Protein AF-A0A059LHS2-F1 (afdb_monomer)

Mean predicted aligned error: 5.47 Å

Sequence (158 aa):
MGVQELRQLTPSDVEARKLSPSDAEALINNLREALSSQDGVCDSVAWRTVSKHVLHPDMPFEVHELLYATCYSGWDAAARGPPPMWVPEPTGMKSTNAARFMENWEGPETWQRLRSGDASKDYALLQRLSATFPESFWPAVFARLRVRFEQAPSAVLT

Foldseek 3Di:
DQQAALLPDDLVNQVVLVDDSVLSVVLNVQLCVLCVVPPPHALQVSLQSCVPRRDDPPRRVVNVVSNNCNSCSVPDCVVPNDRDNHDDDQVVLCPDPQNVLLVPQPAPPVSVVPDPSRSVVCVVVVVVSCVVCVVRNVVSVCVSVVPDDPDDDPGRPD

Solvent-accessible surface area (backbone atoms only — not comparable to full-atom values): 9681 Å² total; per-residue (Å²): 130,86,68,58,52,56,89,72,65,50,40,68,69,42,30,78,38,78,40,53,69,70,56,16,45,52,49,48,51,48,44,50,60,72,47,69,86,48,81,93,58,56,51,66,58,54,44,36,48,42,65,70,74,56,58,56,91,90,54,53,66,62,43,57,52,48,54,51,50,18,44,45,57,84,60,58,44,87,85,68,41,76,84,75,92,74,58,80,53,73,70,59,54,58,69,33,71,65,28,54,45,61,77,71,53,68,65,56,73,69,48,65,74,66,54,77,86,44,55,88,67,31,46,65,54,49,57,53,44,41,72,76,36,42,78,57,39,49,59,52,50,35,60,74,71,64,66,78,65,97,68,76,73,95,61,84,76,133

Structure (mmCIF, N/CA/C/O backbone):
data_AF-A0A059LHS2-F1
#
_entry.id   AF-A0A059LHS2-F1
#
loop_
_atom_site.group_PDB
_atom_site.id
_atom_site.type_symbol
_atom_site.label_atom_id
_atom_site.label_alt_id
_atom_site.label_comp_id
_atom_site.label_asym_id
_atom_site.label_entity_id
_atom_site.label_seq_id
_atom_site.pdbx_PDB_ins_code
_atom_site.Cartn_x
_atom_site.Cartn_y
_atom_site.Cartn_z
_atom_site.occupancy
_atom_site.B_iso_or_equiv
_atom_site.auth_seq_id
_atom_site.auth_comp_id
_atom_site.auth_asym_id
_atom_site.auth_atom_id
_atom_site.pdbx_PDB_model_num
ATOM 1 N N . MET A 1 1 ? -17.167 17.725 14.610 1.00 38.16 1 MET A N 1
ATOM 2 C CA . MET A 1 1 ? -16.957 16.891 15.811 1.00 38.16 1 MET A CA 1
ATOM 3 C C . MET A 1 1 ? -15.510 16.436 15.735 1.00 38.16 1 MET A C 1
ATOM 5 O O . MET A 1 1 ? -15.154 15.879 14.705 1.00 38.16 1 MET A O 1
ATOM 9 N N . GLY A 1 2 ? -14.653 16.827 16.683 1.00 50.16 2 GLY A N 1
ATOM 10 C CA . GLY A 1 2 ? -13.231 16.470 16.628 1.00 50.16 2 GLY A CA 1
ATOM 11 C C . GLY A 1 2 ? -13.089 14.954 16.696 1.00 50.16 2 GLY A C 1
ATOM 12 O O . GLY A 1 2 ? -13.684 14.336 17.574 1.00 50.16 2 GLY A O 1
ATOM 13 N N . VAL A 1 3 ? -12.391 14.353 15.736 1.00 59.56 3 VAL A N 1
ATOM 14 C CA . VAL A 1 3 ? -12.133 12.913 15.761 1.00 59.56 3 VAL A CA 1
ATOM 15 C C . VAL A 1 3 ? -11.053 12.670 16.809 1.00 59.56 3 VAL A C 1
ATOM 17 O O . VAL A 1 3 ? -9.952 13.203 16.696 1.00 59.56 3 VAL A O 1
ATOM 20 N N . GLN A 1 4 ? -11.399 11.926 17.855 1.00 71.75 4 GLN A N 1
ATOM 21 C CA . GLN A 1 4 ? -10.481 11.541 18.923 1.00 71.75 4 GLN A CA 1
ATOM 22 C C . GLN A 1 4 ? -9.364 10.653 18.360 1.00 71.75 4 GLN A C 1
ATOM 24 O O . GLN A 1 4 ? -9.578 9.905 17.406 1.00 71.75 4 GLN A O 1
ATOM 29 N N . GLU A 1 5 ? -8.159 10.744 18.917 1.00 83.25 5 GLU A N 1
ATOM 30 C CA . GLU A 1 5 ? -7.061 9.886 18.471 1.00 83.25 5 GLU A CA 1
ATOM 31 C C . GLU A 1 5 ? -7.327 8.427 18.851 1.00 83.25 5 GLU A C 1
ATOM 33 O O . GLU A 1 5 ? -7.803 8.139 19.949 1.00 83.25 5 GLU A O 1
ATOM 38 N N . LEU A 1 6 ? -6.947 7.498 17.971 1.00 88.25 6 LEU A N 1
ATOM 39 C CA . LEU A 1 6 ? -7.136 6.052 18.148 1.00 88.25 6 LEU A CA 1
ATOM 40 C C . LEU A 1 6 ? -6.705 5.538 19.534 1.00 88.25 6 LEU A C 1
ATOM 42 O O . LEU A 1 6 ? -7.384 4.719 20.146 1.00 88.25 6 LEU A O 1
ATOM 46 N N . ARG A 1 7 ? -5.576 6.036 20.047 1.00 86.31 7 ARG A N 1
ATOM 47 C CA . ARG A 1 7 ? -4.997 5.622 21.339 1.00 86.31 7 ARG A CA 1
ATOM 48 C C . ARG A 1 7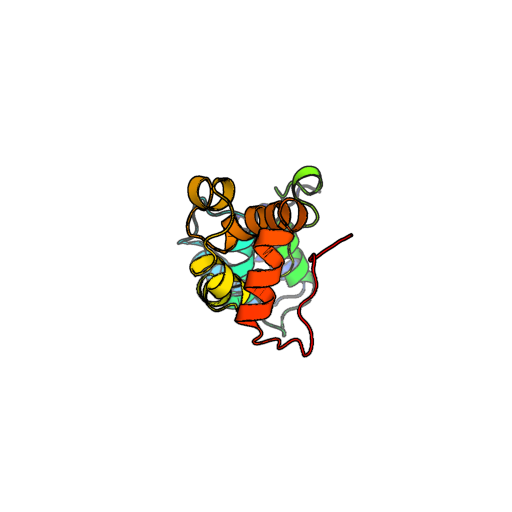 ? -5.747 6.166 22.553 1.00 86.31 7 ARG A C 1
ATOM 50 O O . ARG A 1 7 ? -5.546 5.677 23.661 1.00 86.31 7 ARG A O 1
ATOM 57 N N . GLN A 1 8 ? -6.579 7.180 22.349 1.00 89.75 8 GLN A N 1
ATOM 58 C CA . GLN A 1 8 ? -7.358 7.830 23.395 1.00 89.75 8 GLN A CA 1
ATOM 59 C C . GLN A 1 8 ? -8.769 7.243 23.508 1.00 89.75 8 GLN A C 1
ATOM 61 O O . GLN A 1 8 ? -9.514 7.676 24.381 1.00 89.75 8 GLN A O 1
ATOM 66 N N . LEU A 1 9 ? -9.143 6.286 22.650 1.00 92.56 9 LEU A N 1
ATOM 67 C CA . LEU A 1 9 ? -10.447 5.633 22.709 1.00 92.56 9 LEU A CA 1
ATOM 68 C C . LEU A 1 9 ? -10.670 4.920 24.049 1.00 92.56 9 LEU A C 1
ATOM 70 O O . LEU A 1 9 ? -9.780 4.272 24.617 1.00 92.56 9 LEU A O 1
ATOM 74 N N . THR A 1 10 ? -11.898 5.034 24.538 1.00 93.94 10 THR A N 1
ATOM 75 C CA . THR A 1 10 ? -12.390 4.413 25.767 1.00 93.94 10 THR A CA 1
ATOM 76 C C . THR A 1 10 ? -13.414 3.319 25.448 1.00 93.94 10 THR A C 1
ATOM 78 O O . THR A 1 10 ? -13.972 3.309 24.349 1.00 93.94 10 THR A O 1
ATOM 81 N N . PRO A 1 11 ? -13.705 2.395 26.387 1.00 94.31 11 PRO A N 1
ATOM 82 C CA . PRO A 1 11 ? -14.758 1.397 26.182 1.00 94.31 11 PRO A CA 1
ATOM 83 C C . PRO A 1 11 ? -16.111 2.030 25.829 1.00 94.31 11 PRO A C 1
ATOM 85 O O . PRO A 1 11 ? -16.757 1.591 24.882 1.00 94.31 11 PRO A O 1
ATOM 88 N N . SER A 1 12 ? -16.479 3.141 26.477 1.00 92.56 12 SER A N 1
ATOM 89 C CA . SER A 1 12 ? -17.736 3.853 26.210 1.00 92.56 12 SER A CA 1
ATOM 90 C C . SER A 1 12 ? -17.863 4.370 24.771 1.00 92.56 12 SER A C 1
ATOM 92 O O . SER A 1 12 ? -18.964 4.372 24.219 1.00 92.56 12 SER A O 1
ATOM 94 N N . ASP A 1 13 ? -16.754 4.755 24.130 1.00 91.56 13 ASP A N 1
ATOM 95 C CA . ASP A 1 13 ? -16.760 5.203 22.728 1.00 91.56 13 ASP A CA 1
ATOM 96 C C . ASP A 1 13 ? -17.158 4.072 21.766 1.00 91.56 13 ASP A C 1
ATOM 98 O O . ASP A 1 13 ? -17.794 4.309 20.735 1.00 91.56 13 ASP A O 1
ATOM 102 N N . VAL A 1 14 ? -16.793 2.835 22.115 1.00 91.44 14 VAL A N 1
ATOM 103 C CA . VAL A 1 14 ? -17.041 1.627 21.318 1.00 91.44 14 VAL A CA 1
ATOM 104 C C . VAL A 1 14 ? -18.391 0.995 21.668 1.00 91.44 14 VAL A C 1
ATOM 106 O O . VAL A 1 14 ? -19.099 0.539 20.773 1.00 91.44 14 VAL A O 1
ATOM 109 N N . GLU A 1 15 ? -18.809 1.032 22.935 1.00 91.94 15 GLU A N 1
ATOM 110 C CA . GLU A 1 15 ? -20.155 0.622 23.374 1.00 91.94 15 GLU A CA 1
ATOM 111 C C . GLU A 1 15 ? -21.250 1.403 22.643 1.00 91.94 15 GLU A C 1
ATOM 113 O O . GLU A 1 15 ? -22.235 0.829 22.171 1.00 91.94 15 GLU A O 1
ATOM 118 N N . ALA A 1 16 ? -21.034 2.708 22.437 1.00 90.31 16 ALA A N 1
ATOM 119 C CA . ALA A 1 16 ? -21.921 3.558 21.643 1.00 90.31 16 ALA A CA 1
ATOM 120 C C . ALA A 1 16 ? -22.108 3.063 20.190 1.00 90.31 16 ALA A C 1
ATOM 122 O O . ALA A 1 16 ? -23.008 3.528 19.488 1.00 90.31 16 ALA A O 1
ATOM 123 N N . ARG A 1 17 ? -21.283 2.111 19.729 1.00 91.62 17 ARG A N 1
ATOM 124 C CA . ARG A 1 17 ? -21.337 1.456 18.412 1.00 91.62 17 ARG A CA 1
ATOM 125 C C . ARG A 1 17 ? -21.896 0.035 18.466 1.00 91.62 17 ARG A C 1
ATOM 127 O O . ARG A 1 17 ? -21.585 -0.776 17.599 1.00 91.62 17 ARG A O 1
ATOM 134 N N . LYS A 1 18 ? -22.781 -0.239 19.431 1.00 91.50 18 LYS A N 1
ATOM 135 C CA . LYS A 1 18 ? -23.538 -1.498 19.559 1.00 91.50 18 LYS A CA 1
ATOM 136 C C . LYS A 1 18 ? -22.682 -2.707 19.962 1.00 91.50 18 LYS A C 1
ATOM 138 O O . LYS A 1 18 ? -23.103 -3.838 19.729 1.00 91.50 18 LYS A O 1
ATOM 143 N N . LEU A 1 19 ? -21.513 -2.494 20.572 1.00 91.25 19 LEU A N 1
ATOM 144 C CA . LEU A 1 19 ? -20.820 -3.570 21.288 1.00 91.25 19 LEU A CA 1
ATOM 145 C C . LEU A 1 19 ? -21.422 -3.769 22.676 1.00 91.25 19 LEU A C 1
ATOM 147 O O . LEU A 1 19 ? -21.891 -2.819 23.304 1.00 91.25 19 LEU A O 1
ATOM 151 N N . SER A 1 20 ? -21.362 -5.006 23.170 1.00 93.50 20 SER A N 1
ATOM 152 C CA . SER A 1 20 ? -21.602 -5.265 24.586 1.00 93.50 20 SER A CA 1
ATOM 153 C C . SER A 1 20 ? -20.479 -4.637 25.432 1.00 93.50 20 SER A C 1
ATOM 155 O O . SER A 1 20 ? -19.351 -4.526 24.942 1.00 93.50 20 SER A O 1
ATOM 157 N N . PRO A 1 21 ? -20.734 -4.260 26.698 1.00 93.62 21 PRO A N 1
ATOM 158 C CA . PRO A 1 21 ? -19.693 -3.704 27.566 1.00 93.62 21 PRO A CA 1
ATOM 159 C C . PRO A 1 21 ? -18.463 -4.614 27.700 1.00 93.62 21 PRO A C 1
ATOM 161 O O . PRO A 1 21 ? -17.330 -4.149 27.600 1.00 93.62 21 PRO A O 1
ATOM 164 N N . SER A 1 22 ? -18.665 -5.932 27.829 1.00 93.31 22 SER A N 1
ATOM 165 C CA . SER A 1 22 ? -17.556 -6.891 27.919 1.00 93.31 22 SER A CA 1
ATOM 166 C C . SER A 1 22 ? -1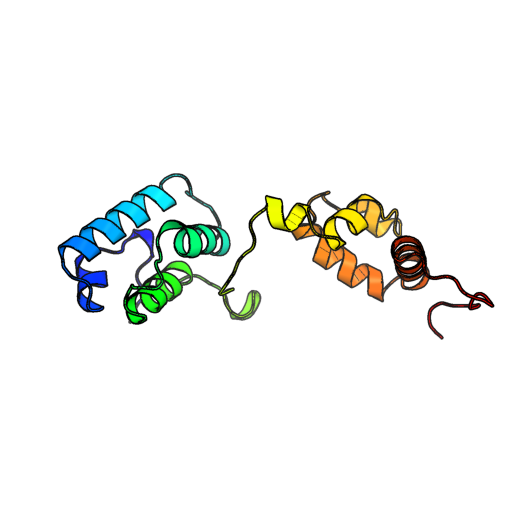6.724 -6.950 26.639 1.00 93.31 22 SER A C 1
ATOM 168 O O . SER A 1 22 ? -15.496 -7.002 26.706 1.00 93.31 22 SER A O 1
ATOM 170 N N . ASP A 1 23 ? -17.372 -6.913 25.471 1.00 94.12 23 ASP A N 1
ATOM 171 C CA . ASP A 1 23 ? -16.656 -6.930 24.193 1.00 94.12 23 ASP A CA 1
ATOM 172 C C . ASP A 1 23 ? -15.925 -5.605 23.957 1.00 94.12 23 ASP A C 1
ATOM 174 O O . ASP A 1 23 ? -14.832 -5.597 23.395 1.00 94.12 23 ASP A O 1
ATOM 178 N N . ALA A 1 24 ? -16.501 -4.480 24.393 1.00 95.00 24 ALA A N 1
ATOM 179 C CA . ALA A 1 24 ? -15.881 -3.166 24.277 1.00 95.00 24 ALA A CA 1
ATOM 180 C C . ALA A 1 24 ? -14.621 -3.055 25.148 1.00 95.00 24 ALA A C 1
ATOM 182 O O . ALA A 1 24 ? -13.583 -2.588 24.673 1.00 95.00 24 ALA A O 1
ATOM 183 N N . GLU A 1 25 ? -14.675 -3.536 26.394 1.00 95.19 25 GLU A N 1
ATOM 184 C CA . GLU A 1 25 ? -13.500 -3.633 27.266 1.00 95.19 25 GLU A CA 1
ATOM 185 C C . GLU A 1 25 ? -12.413 -4.523 26.651 1.00 95.19 25 GLU A C 1
ATOM 187 O O . GLU A 1 25 ? -11.248 -4.119 26.577 1.00 95.19 25 GLU A O 1
ATOM 192 N N . ALA A 1 26 ? -12.789 -5.709 26.159 1.00 95.38 26 ALA A N 1
ATOM 193 C CA . ALA A 1 26 ? -11.862 -6.630 25.509 1.00 95.38 26 ALA A CA 1
ATOM 194 C C . ALA A 1 26 ? -11.216 -6.005 24.262 1.00 95.38 26 ALA A C 1
ATOM 196 O O . ALA A 1 26 ? -9.997 -6.064 24.101 1.00 95.38 26 ALA A O 1
ATOM 197 N N . LEU A 1 27 ? -12.007 -5.344 23.411 1.00 95.62 27 LEU A N 1
ATOM 198 C CA . LEU A 1 27 ? -11.522 -4.672 22.206 1.00 95.62 27 LEU A CA 1
ATOM 199 C C . LEU A 1 27 ? -10.522 -3.568 22.541 1.00 95.62 27 LEU A C 1
ATOM 201 O O . LEU A 1 27 ? -9.465 -3.498 21.917 1.00 95.62 27 LEU A O 1
ATOM 205 N N . ILE A 1 28 ? -10.821 -2.719 23.524 1.00 95.69 28 ILE A N 1
ATOM 206 C CA . ILE A 1 28 ? -9.926 -1.627 23.918 1.00 95.69 28 ILE A CA 1
ATOM 207 C C . ILE A 1 28 ? -8.626 -2.158 24.531 1.00 95.69 28 ILE A C 1
ATOM 209 O O . ILE A 1 28 ? -7.556 -1.608 24.259 1.00 95.69 28 ILE A O 1
ATOM 213 N N . ASN A 1 29 ? -8.681 -3.236 25.316 1.00 94.94 29 ASN A N 1
ATOM 214 C CA . ASN A 1 29 ? -7.476 -3.878 25.844 1.00 94.94 29 ASN A CA 1
ATOM 215 C C . ASN A 1 29 ? -6.616 -4.465 24.717 1.00 94.94 29 ASN A C 1
ATOM 217 O O . ASN A 1 29 ? -5.428 -4.151 24.646 1.00 94.94 29 ASN A O 1
ATOM 221 N N . ASN A 1 30 ? -7.226 -5.202 23.784 1.00 95.12 30 ASN A N 1
ATOM 222 C CA . ASN A 1 30 ? -6.540 -5.744 22.609 1.00 95.12 30 ASN A CA 1
ATOM 223 C C . ASN A 1 30 ? -5.944 -4.630 21.733 1.00 95.12 30 ASN A C 1
ATOM 225 O O . ASN A 1 30 ? -4.823 -4.752 21.246 1.00 95.12 30 ASN A O 1
ATOM 229 N N . LEU A 1 31 ? -6.666 -3.518 21.555 1.00 95.25 31 LEU A N 1
ATOM 230 C CA . LEU A 1 31 ? -6.190 -2.351 20.813 1.00 95.25 31 LEU A CA 1
ATOM 231 C C . LEU A 1 31 ? -4.940 -1.746 21.465 1.00 95.25 31 LEU A C 1
ATOM 233 O O . LEU A 1 31 ? -3.955 -1.477 20.778 1.00 95.25 31 LEU A O 1
ATOM 237 N N . ARG A 1 32 ? -4.961 -1.546 22.787 1.00 93.25 32 ARG A N 1
ATOM 238 C CA . ARG A 1 32 ? -3.810 -1.019 23.536 1.00 93.25 32 ARG A CA 1
ATOM 239 C C . ARG A 1 32 ? -2.619 -1.962 23.473 1.00 93.25 32 ARG A C 1
ATOM 241 O O . ARG A 1 32 ? -1.506 -1.499 23.246 1.00 93.25 32 ARG A O 1
ATOM 248 N N . GLU A 1 33 ? -2.846 -3.262 23.636 1.00 93.38 33 GLU A N 1
ATOM 249 C CA . GLU A 1 33 ? -1.796 -4.274 23.533 1.00 93.38 33 GLU A CA 1
ATOM 250 C C . GLU A 1 33 ? -1.159 -4.261 22.140 1.00 93.38 33 GLU A C 1
ATOM 252 O O . GLU A 1 33 ? 0.057 -4.107 22.018 1.00 93.38 33 GLU A O 1
ATOM 257 N N . ALA A 1 34 ? -1.975 -4.307 21.086 1.00 92.31 34 ALA A N 1
ATOM 258 C CA . ALA A 1 34 ? -1.506 -4.316 19.705 1.00 92.31 34 ALA A CA 1
ATOM 259 C C . ALA A 1 34 ? -0.714 -3.047 19.331 1.00 92.31 34 ALA A C 1
ATOM 261 O O . ALA A 1 34 ? 0.216 -3.103 18.522 1.00 92.31 34 ALA A O 1
ATOM 262 N N . LEU A 1 35 ? -1.056 -1.898 19.923 1.00 90.19 35 LEU A N 1
ATOM 263 C CA . LEU A 1 35 ? -0.385 -0.619 19.673 1.00 90.19 35 LEU A CA 1
ATOM 264 C C . LEU A 1 35 ? 0.773 -0.317 20.635 1.00 90.19 35 LEU A C 1
ATOM 266 O O . LEU A 1 35 ? 1.538 0.611 20.366 1.00 90.19 35 LEU A O 1
ATOM 270 N N . SER A 1 36 ? 0.937 -1.086 21.715 1.00 87.38 36 SER A N 1
ATOM 271 C CA . SER A 1 36 ? 1.928 -0.832 22.774 1.00 87.38 36 SER A CA 1
ATOM 272 C C . SER A 1 36 ? 3.376 -0.792 22.273 1.00 87.38 36 SER A C 1
ATOM 274 O O . SER A 1 36 ? 4.205 -0.080 22.831 1.00 87.38 36 SER A O 1
ATOM 276 N N . SER A 1 37 ? 3.682 -1.506 21.187 1.00 78.06 37 SER A N 1
ATOM 277 C CA . SER A 1 37 ? 5.013 -1.543 20.572 1.00 78.06 37 SER A CA 1
ATOM 278 C C . SER A 1 37 ? 5.154 -0.629 19.344 1.00 78.06 37 SER A C 1
ATOM 280 O O . SER A 1 37 ? 6.101 -0.793 18.576 1.00 78.06 37 SER A O 1
ATOM 282 N N . GLN A 1 38 ? 4.188 0.260 19.084 1.00 74.31 38 GLN A N 1
ATOM 283 C CA . GLN A 1 38 ? 4.064 1.015 17.826 1.00 74.31 38 GLN A CA 1
ATOM 284 C C . GLN A 1 38 ? 4.178 2.536 18.031 1.00 74.31 38 GLN A C 1
ATOM 286 O O . GLN A 1 38 ? 3.546 3.317 17.317 1.00 74.31 38 GLN A O 1
ATOM 291 N N . ASP A 1 39 ? 4.951 2.982 19.022 1.00 67.62 39 ASP A N 1
ATOM 292 C CA . ASP A 1 39 ? 5.175 4.410 19.278 1.00 67.62 39 ASP A CA 1
ATOM 293 C C . ASP A 1 39 ? 5.938 5.085 18.132 1.00 67.62 39 ASP A C 1
ATOM 295 O O . ASP A 1 39 ? 6.984 4.613 17.689 1.00 67.62 39 ASP A O 1
ATOM 299 N N . GLY A 1 40 ? 5.395 6.203 17.636 1.00 66.88 40 GLY A N 1
ATOM 300 C CA . GLY A 1 40 ? 6.000 6.996 16.559 1.00 66.88 40 GLY A CA 1
ATOM 301 C C . GLY A 1 40 ? 5.925 6.367 15.163 1.00 66.88 40 GLY A C 1
ATOM 302 O O . GLY A 1 40 ? 6.564 6.864 14.236 1.00 66.88 40 GLY A O 1
ATOM 303 N N . VAL A 1 41 ? 5.164 5.283 14.988 1.00 76.56 41 VAL A N 1
ATOM 304 C CA . VAL A 1 41 ? 4.970 4.652 13.678 1.00 76.56 41 VAL A CA 1
ATOM 305 C C . VAL A 1 41 ? 3.856 5.370 12.907 1.00 76.56 41 VAL A C 1
ATOM 307 O O . VAL A 1 41 ? 2.909 5.879 13.498 1.00 76.56 41 VAL A O 1
ATOM 310 N N . CYS A 1 42 ? 3.967 5.435 11.578 1.00 82.75 42 CYS A N 1
ATOM 311 C CA . CYS A 1 42 ? 2.981 6.118 10.743 1.00 82.75 42 CYS A CA 1
ATOM 312 C C . CYS A 1 42 ? 1.603 5.428 10.741 1.00 82.75 42 CYS A C 1
ATOM 314 O O . CYS A 1 42 ? 1.497 4.206 10.878 1.00 82.75 42 CYS A O 1
ATOM 316 N N . ASP A 1 43 ? 0.556 6.220 10.485 1.00 88.19 43 ASP A N 1
ATOM 317 C CA . ASP A 1 43 ? -0.859 5.817 10.554 1.00 88.19 43 ASP A CA 1
ATOM 318 C C . ASP A 1 43 ? -1.177 4.540 9.765 1.00 88.19 43 ASP A C 1
ATOM 320 O O . ASP A 1 43 ? -1.962 3.705 10.200 1.00 88.19 43 ASP A O 1
ATOM 324 N N . SER A 1 44 ? -0.537 4.338 8.608 1.00 88.50 44 SER A N 1
ATOM 325 C CA . SER A 1 44 ? -0.771 3.156 7.772 1.00 88.50 44 SER A CA 1
ATOM 326 C C . SER A 1 44 ? -0.262 1.857 8.393 1.00 88.50 44 SER A C 1
ATOM 328 O O . SER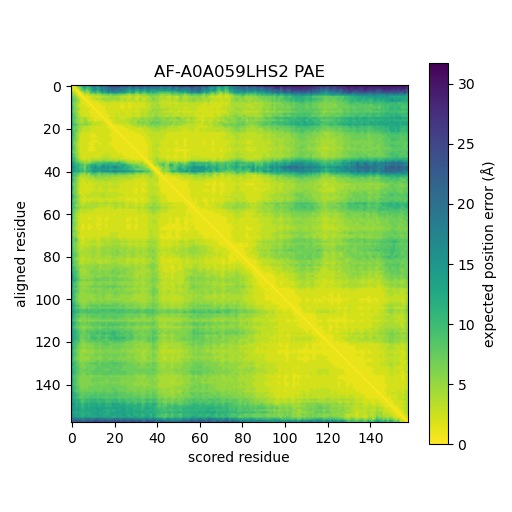 A 1 44 ? -0.832 0.795 8.143 1.00 88.50 44 SER A O 1
ATOM 330 N N . VAL A 1 45 ? 0.783 1.912 9.218 1.00 89.69 45 VAL A N 1
ATOM 331 C CA . VAL A 1 45 ? 1.252 0.737 9.959 1.00 89.69 45 VAL A CA 1
ATOM 332 C C . VAL A 1 45 ? 0.359 0.479 11.165 1.00 89.69 45 VAL A C 1
ATOM 334 O O . VAL A 1 45 ? 0.006 -0.674 11.398 1.00 89.69 45 VAL A O 1
ATOM 337 N N . ALA A 1 46 ? -0.065 1.530 11.874 1.00 91.88 46 ALA A N 1
ATOM 338 C CA . ALA A 1 46 ? -1.040 1.398 12.954 1.00 91.88 46 ALA A CA 1
ATOM 339 C C . ALA A 1 46 ? -2.340 0.755 12.441 1.00 91.88 46 ALA A C 1
ATOM 341 O O . ALA A 1 46 ? -2.793 -0.246 12.996 1.00 91.88 46 ALA A O 1
ATOM 342 N N . TRP A 1 47 ? -2.874 1.238 11.314 1.00 94.69 47 TRP A N 1
ATOM 343 C CA . TRP A 1 47 ? -4.064 0.663 10.689 1.00 94.69 47 TRP A CA 1
ATOM 344 C C . TRP A 1 47 ? -3.867 -0.790 10.252 1.00 94.69 47 TRP A C 1
ATOM 346 O O . TRP A 1 47 ? -4.757 -1.620 10.439 1.00 94.69 47 TRP A O 1
ATOM 356 N N . ARG A 1 48 ? -2.697 -1.145 9.701 1.00 93.19 48 ARG A N 1
ATOM 357 C CA . ARG A 1 48 ? -2.393 -2.544 9.358 1.00 93.19 48 ARG A CA 1
ATOM 358 C C . ARG A 1 48 ? -2.506 -3.452 10.578 1.00 93.19 48 ARG A C 1
ATOM 360 O O . ARG A 1 48 ? -3.099 -4.521 10.483 1.00 93.19 48 ARG A O 1
ATOM 367 N N . THR A 1 49 ? -1.956 -3.022 11.709 1.00 93.12 49 THR A N 1
ATOM 368 C CA . THR A 1 49 ? -2.025 -3.774 12.963 1.00 93.12 49 THR A CA 1
ATOM 369 C C . THR A 1 49 ? -3.469 -3.909 13.441 1.00 93.12 49 THR A C 1
ATOM 371 O O . THR A 1 49 ? -3.920 -5.020 13.710 1.00 93.12 49 THR A O 1
ATOM 374 N N . VAL A 1 50 ? -4.223 -2.807 13.472 1.00 94.19 50 VAL A N 1
ATOM 375 C CA . VAL A 1 50 ? -5.635 -2.803 13.892 1.00 94.19 50 VAL A CA 1
ATOM 376 C C . VAL A 1 50 ? -6.487 -3.714 13.008 1.00 94.19 50 VAL A C 1
ATOM 378 O O . VAL A 1 50 ? -7.184 -4.593 13.510 1.00 94.19 50 VAL A O 1
ATOM 381 N N . SER A 1 51 ? -6.390 -3.557 11.688 1.00 94.31 51 SER A N 1
ATOM 382 C CA . SER A 1 51 ? -7.190 -4.321 10.723 1.00 94.31 51 SER A CA 1
ATOM 383 C C . SER A 1 51 ? -6.911 -5.822 10.723 1.00 94.31 51 SER A C 1
ATOM 385 O O . SER A 1 51 ? -7.783 -6.589 10.326 1.00 94.31 51 SER A O 1
ATOM 387 N N . LYS A 1 52 ? -5.727 -6.258 11.168 1.00 91.56 52 LYS A N 1
ATOM 388 C CA . LYS A 1 52 ? -5.345 -7.678 11.181 1.00 91.56 52 LYS A CA 1
ATOM 389 C C . LYS A 1 52 ? -5.451 -8.361 12.533 1.00 91.56 52 LYS A C 1
ATOM 391 O O . LYS A 1 52 ? -5.625 -9.575 12.566 1.00 91.56 52 LYS A O 1
ATOM 396 N N . HIS A 1 53 ? -5.266 -7.614 13.616 1.00 92.19 53 HIS A N 1
ATOM 397 C CA . HIS A 1 53 ? -5.104 -8.191 14.952 1.00 92.19 53 HIS A CA 1
ATOM 398 C C . HIS A 1 53 ? -6.164 -7.728 15.950 1.00 92.19 53 HIS A C 1
ATOM 400 O O . HIS A 1 53 ? -6.304 -8.356 16.994 1.00 92.19 53 HIS A O 1
ATOM 406 N N . VAL A 1 54 ? -6.904 -6.658 15.647 1.00 94.94 54 VAL A N 1
ATOM 407 C CA . VAL A 1 54 ? -7.934 -6.112 16.545 1.00 94.94 54 VAL A CA 1
ATOM 408 C C . VAL A 1 54 ? -9.330 -6.3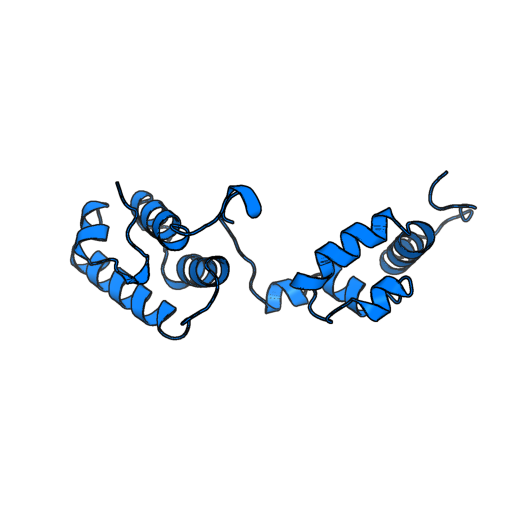30 15.970 1.00 94.94 54 VAL A C 1
ATOM 410 O O . VAL A 1 54 ? -10.220 -6.779 16.684 1.00 94.94 54 VAL A O 1
ATOM 413 N N . LEU A 1 55 ? -9.532 -6.028 14.685 1.00 94.44 55 LEU A N 1
ATOM 414 C CA . LEU A 1 55 ? -10.837 -6.161 14.040 1.00 94.44 55 LEU A CA 1
ATOM 415 C C . LEU A 1 55 ? -11.199 -7.626 13.751 1.00 94.44 55 LEU A C 1
ATOM 417 O O . LEU A 1 55 ? -10.363 -8.411 13.305 1.00 94.44 55 LEU A O 1
ATOM 421 N N . HIS A 1 56 ? -12.477 -7.964 13.943 1.00 92.88 56 HIS A N 1
ATOM 422 C CA . HIS A 1 56 ? -13.070 -9.249 13.566 1.00 92.88 56 HIS A CA 1
ATOM 423 C C . HIS A 1 56 ? -14.293 -9.028 12.657 1.00 92.88 56 HIS A C 1
ATOM 425 O O . HIS A 1 56 ? -15.022 -8.054 12.867 1.00 92.88 56 HIS A O 1
ATOM 431 N N . PRO A 1 57 ? -14.565 -9.908 11.671 1.00 93.44 57 PRO A N 1
ATOM 432 C CA . PRO A 1 57 ? -15.731 -9.785 10.790 1.00 93.44 57 PRO A CA 1
ATOM 433 C C . PRO A 1 57 ? -17.084 -9.698 11.510 1.00 93.44 57 PRO A C 1
ATOM 435 O O . PRO A 1 57 ? -17.989 -9.042 11.008 1.00 93.44 57 PRO A O 1
ATOM 438 N N . ASP A 1 58 ? -17.207 -10.314 12.687 1.00 93.25 58 ASP A N 1
ATOM 439 C CA . ASP A 1 58 ? -18.457 -10.332 13.466 1.00 93.25 58 ASP A CA 1
ATOM 440 C C . ASP A 1 58 ? -18.724 -9.029 14.244 1.00 93.25 58 ASP A C 1
ATOM 442 O O . ASP A 1 58 ? -19.786 -8.868 14.844 1.00 93.25 58 ASP A O 1
ATOM 446 N N . MET A 1 59 ? -17.772 -8.090 14.263 1.00 94.50 59 MET A N 1
ATOM 447 C CA . MET A 1 59 ? -17.968 -6.798 14.923 1.00 94.50 59 MET A CA 1
ATOM 448 C C . MET A 1 59 ? -18.910 -5.898 14.106 1.00 94.50 59 MET A C 1
ATOM 450 O O . MET A 1 59 ? -18.797 -5.872 12.875 1.00 94.50 59 MET A O 1
ATOM 454 N N . PRO A 1 60 ? -19.774 -5.093 14.758 1.00 95.81 60 PRO A N 1
ATOM 455 C CA . PRO A 1 60 ? -20.596 -4.092 14.083 1.00 95.81 60 PRO A CA 1
ATOM 456 C C . PRO A 1 60 ? -19.765 -3.176 13.183 1.00 95.81 60 PRO A C 1
ATOM 458 O O . PRO A 1 60 ? -18.712 -2.684 13.592 1.00 95.81 60 PRO A O 1
ATOM 461 N N . PHE A 1 61 ? -20.246 -2.915 11.966 1.00 94.75 61 PHE A N 1
ATOM 462 C CA . PHE A 1 61 ? -19.522 -2.120 10.969 1.00 94.75 61 PHE A CA 1
ATOM 463 C C . PHE A 1 61 ? -19.132 -0.726 11.488 1.00 94.75 61 PHE A C 1
ATOM 465 O O . PHE A 1 61 ? -18.031 -0.248 11.225 1.00 94.75 61 PHE A O 1
ATOM 472 N N . GLU A 1 62 ? -19.979 -0.119 12.319 1.00 95.69 62 GLU A N 1
ATOM 473 C CA . GLU A 1 62 ? -19.765 1.206 12.905 1.00 95.69 62 GLU A CA 1
ATOM 474 C C . GLU A 1 62 ? -18.519 1.288 13.811 1.00 95.69 62 GLU A C 1
ATOM 476 O O . GLU A 1 62 ? -18.041 2.384 14.124 1.00 95.69 62 GLU A O 1
ATOM 481 N N . VAL A 1 63 ? -17.991 0.140 14.238 1.00 95.38 63 VAL A N 1
ATOM 482 C CA . VAL A 1 63 ? -16.746 -0.001 15.007 1.00 95.38 63 VAL A CA 1
ATOM 483 C C . VAL A 1 63 ? -15.548 0.012 14.074 1.00 95.38 63 VAL A C 1
ATOM 485 O O . VAL A 1 63 ? -14.568 0.700 14.351 1.00 95.38 63 VAL A O 1
ATOM 488 N N . HIS A 1 64 ? -15.643 -0.688 12.938 1.00 95.25 64 HIS A N 1
ATOM 489 C CA . HIS A 1 64 ? -14.626 -0.638 11.885 1.00 95.25 64 HIS A CA 1
ATOM 490 C C . HIS A 1 64 ? -14.451 0.803 11.400 1.00 95.25 64 HIS A C 1
ATOM 492 O O . HIS A 1 64 ? -13.324 1.286 11.313 1.00 95.25 64 HIS A O 1
ATOM 498 N N . GLU A 1 65 ? -15.560 1.516 11.174 1.00 95.19 65 GLU A N 1
ATOM 499 C CA . GLU A 1 65 ? -15.542 2.933 10.795 1.00 95.19 65 GLU A CA 1
ATOM 500 C C . GLU A 1 65 ? -14.930 3.825 11.877 1.00 95.19 65 GLU A C 1
ATOM 502 O O . GLU A 1 65 ? -14.137 4.712 11.558 1.00 95.19 65 GLU A O 1
ATOM 507 N N . LEU A 1 66 ? -15.263 3.593 13.155 1.00 95.31 66 LEU A N 1
ATOM 508 C CA . LEU A 1 66 ? -14.682 4.343 14.271 1.00 95.31 66 LEU A CA 1
ATOM 509 C C . LEU A 1 66 ? -13.162 4.176 14.308 1.00 95.31 66 LEU A C 1
ATOM 511 O O . LEU A 1 66 ? -12.436 5.171 14.306 1.00 95.31 66 LEU A O 1
ATOM 515 N N . LEU A 1 67 ? -12.671 2.935 14.324 1.00 95.12 67 LEU A N 1
ATOM 516 C CA . LEU A 1 67 ? -11.236 2.666 14.400 1.00 95.12 67 LEU A CA 1
ATOM 517 C C . LEU A 1 67 ? -10.500 3.190 13.164 1.00 95.12 67 LEU A C 1
ATOM 519 O O . LEU A 1 67 ? -9.425 3.764 13.298 1.00 95.12 67 LEU A O 1
ATOM 523 N N . TYR A 1 68 ? -11.086 3.065 11.973 1.00 95.31 68 TYR A N 1
ATOM 524 C CA . TYR A 1 68 ? -10.503 3.615 10.751 1.00 95.31 68 TYR A CA 1
ATOM 525 C C . TYR A 1 68 ? -10.396 5.144 10.800 1.00 95.31 68 TYR A C 1
ATOM 527 O O . TYR A 1 68 ? -9.314 5.700 10.602 1.00 95.31 68 TYR A O 1
ATOM 535 N N . ALA A 1 69 ? -11.496 5.832 11.122 1.00 94.12 69 ALA A N 1
ATOM 536 C CA . ALA A 1 69 ? -11.534 7.291 11.175 1.00 94.12 69 ALA A CA 1
ATOM 537 C C . ALA A 1 69 ? -10.579 7.851 12.238 1.00 94.12 69 ALA A C 1
ATOM 539 O O . ALA A 1 69 ? -9.886 8.834 11.991 1.00 94.12 69 ALA A O 1
ATOM 540 N N . THR A 1 70 ? -10.518 7.214 13.408 1.00 93.94 70 THR A N 1
ATOM 541 C CA . THR A 1 70 ? -9.620 7.621 14.502 1.00 93.94 70 THR A CA 1
ATOM 542 C C . THR A 1 70 ? -8.157 7.277 14.246 1.00 93.94 70 THR A C 1
ATOM 544 O O . THR A 1 70 ? -7.280 8.016 14.689 1.00 93.94 70 THR A O 1
ATOM 547 N N . CYS A 1 71 ? -7.869 6.201 13.507 1.00 93.38 71 CYS A N 1
ATOM 548 C CA . CYS A 1 71 ? -6.511 5.866 13.079 1.00 93.38 71 CYS A CA 1
ATOM 549 C C . CYS A 1 71 ? -5.956 6.891 12.084 1.00 93.38 71 CYS A C 1
ATOM 551 O O . CYS A 1 71 ? -4.765 7.186 12.104 1.00 93.38 71 CYS A O 1
ATOM 553 N N . TYR A 1 72 ? -6.815 7.432 11.220 1.00 93.81 72 TYR A N 1
ATOM 554 C CA . TYR A 1 72 ? -6.444 8.383 10.174 1.00 93.81 72 TYR A CA 1
ATOM 555 C C . TYR A 1 72 ? -6.905 9.815 10.465 1.00 93.81 72 TYR A C 1
ATOM 557 O O . TYR A 1 72 ? -7.002 10.627 9.546 1.00 93.81 72 TYR A O 1
ATOM 565 N N . SER A 1 73 ? -7.165 10.161 11.728 1.00 92.19 73 SER A N 1
ATOM 566 C CA . SER A 1 73 ? -7.671 11.489 12.102 1.00 92.19 73 SER A CA 1
ATOM 567 C C . SER A 1 73 ? -6.718 12.630 11.714 1.00 92.19 73 SER A C 1
ATOM 569 O O . SER A 1 73 ? -7.174 13.727 11.398 1.00 92.19 73 SER A O 1
ATOM 571 N N . GLY A 1 74 ? -5.408 12.361 11.688 1.00 89.50 74 GLY A N 1
ATOM 572 C CA . GLY A 1 74 ? -4.359 13.284 11.240 1.00 89.50 74 GLY A CA 1
ATOM 573 C C . GLY A 1 74 ? -3.918 13.110 9.781 1.00 89.50 74 GLY A C 1
ATOM 574 O O . GLY A 1 74 ? -2.925 13.711 9.370 1.00 89.50 74 GLY A O 1
ATOM 575 N N . TRP A 1 75 ? -4.598 12.275 8.990 1.00 92.19 75 TRP A N 1
ATOM 576 C CA . TRP A 1 75 ? -4.163 11.958 7.632 1.00 92.19 75 TRP A CA 1
ATOM 577 C C . TRP A 1 75 ? -4.371 13.132 6.667 1.00 92.19 75 TRP A C 1
ATOM 579 O O . TRP A 1 75 ? -5.497 13.546 6.389 1.00 92.19 75 TRP A O 1
ATOM 589 N N . ASP A 1 76 ? -3.281 13.624 6.076 1.00 93.06 76 ASP A N 1
ATOM 590 C CA . ASP A 1 76 ? -3.337 14.639 5.023 1.00 93.06 76 ASP A CA 1
ATOM 591 C C . ASP A 1 76 ? -3.756 14.024 3.679 1.00 93.06 76 ASP A C 1
ATOM 593 O O . ASP A 1 76 ? -2.929 13.599 2.864 1.00 93.06 76 ASP A O 1
ATOM 597 N N . ALA A 1 77 ? -5.068 13.987 3.443 1.00 93.00 77 ALA A N 1
ATOM 598 C CA . ALA A 1 77 ? -5.622 13.458 2.205 1.00 93.00 77 ALA A CA 1
ATOM 599 C C . ALA A 1 77 ? -5.308 14.324 0.971 1.00 93.00 77 ALA A C 1
ATOM 601 O O . ALA A 1 77 ? -5.286 13.801 -0.144 1.00 93.00 77 ALA A O 1
ATOM 602 N N . ALA A 1 78 ? -5.045 15.623 1.150 1.00 94.62 78 ALA A N 1
ATOM 603 C CA . ALA A 1 78 ? -4.731 16.523 0.044 1.00 94.62 78 ALA A CA 1
ATOM 604 C C . ALA A 1 78 ? -3.327 16.248 -0.510 1.00 94.62 78 ALA A C 1
ATOM 606 O O . ALA A 1 78 ? -3.139 16.233 -1.726 1.00 94.62 78 ALA A O 1
ATOM 607 N N . ALA A 1 79 ? -2.357 15.974 0.367 1.00 93.44 79 ALA A N 1
ATOM 608 C CA . ALA A 1 79 ? -0.994 15.647 -0.044 1.00 93.44 79 ALA A CA 1
ATOM 609 C C . ALA A 1 79 ? -0.795 14.163 -0.391 1.00 93.44 79 ALA A C 1
ATOM 611 O O . ALA A 1 79 ? 0.013 13.838 -1.262 1.00 93.44 79 ALA A O 1
ATOM 612 N N . ARG A 1 80 ? -1.488 13.246 0.300 1.00 89.88 80 ARG A N 1
ATOM 613 C CA . ARG A 1 80 ? -1.206 11.795 0.240 1.00 89.88 80 ARG A CA 1
ATOM 614 C C . ARG A 1 80 ? -2.274 10.982 -0.489 1.00 89.88 80 ARG A C 1
ATOM 616 O O . ARG A 1 80 ? -2.093 9.779 -0.670 1.00 89.88 80 ARG A O 1
ATOM 623 N N . GLY A 1 81 ? -3.368 11.617 -0.907 1.00 91.56 81 GLY A N 1
ATOM 624 C CA . GLY A 1 81 ? -4.553 10.927 -1.406 1.00 91.56 81 GLY A CA 1
ATOM 625 C C . GLY A 1 81 ? -5.367 10.281 -0.276 1.00 91.56 81 GLY A C 1
ATOM 626 O O . GLY A 1 81 ? -5.075 10.491 0.902 1.00 91.56 81 GLY A O 1
ATOM 627 N N . PRO A 1 82 ? -6.406 9.497 -0.601 1.00 94.19 82 PRO A N 1
ATOM 628 C CA . PRO A 1 82 ? -7.262 8.881 0.408 1.00 94.19 82 PRO A CA 1
ATOM 629 C C . PRO A 1 82 ? -6.474 7.914 1.315 1.00 94.19 82 PRO A C 1
ATOM 631 O O . PRO A 1 82 ? -5.566 7.230 0.830 1.00 94.19 82 PRO A O 1
ATOM 634 N N . PRO A 1 83 ? -6.813 7.824 2.616 1.00 94.88 83 PRO A N 1
ATOM 635 C CA . PRO A 1 83 ? -6.158 6.887 3.517 1.00 94.88 83 PRO A CA 1
ATOM 636 C C . PRO A 1 83 ? -6.362 5.440 3.039 1.00 94.88 83 PRO A C 1
ATOM 638 O O . PRO A 1 83 ? -7.463 5.064 2.625 1.00 94.88 83 PRO A O 1
ATOM 641 N N . PRO A 1 84 ? -5.321 4.594 3.057 1.00 93.19 84 PRO A N 1
ATOM 642 C CA . PRO A 1 84 ? -5.434 3.249 2.517 1.00 93.19 84 PRO A CA 1
ATOM 643 C C . PRO A 1 84 ? -6.291 2.365 3.428 1.00 93.19 84 PRO A C 1
ATOM 645 O O . PRO A 1 84 ? -6.005 2.212 4.610 1.00 93.19 84 PRO A O 1
ATOM 648 N N . MET A 1 85 ? -7.304 1.710 2.861 1.00 91.69 85 MET A N 1
ATOM 649 C CA . MET A 1 85 ? -8.105 0.714 3.590 1.00 91.69 85 MET A CA 1
ATOM 650 C C . MET A 1 85 ? -7.322 -0.566 3.899 1.00 91.69 85 MET A C 1
ATOM 652 O O . MET A 1 85 ? -7.665 -1.292 4.828 1.00 91.69 85 MET A O 1
ATOM 656 N N . TRP A 1 86 ? -6.273 -0.859 3.131 1.00 90.44 86 TRP A N 1
ATOM 657 C CA . TRP A 1 86 ? -5.470 -2.065 3.285 1.00 90.44 86 TRP A CA 1
ATOM 658 C C . TRP A 1 86 ? -3.995 -1.776 3.035 1.00 90.44 86 TRP A C 1
ATOM 660 O O . TRP A 1 86 ? -3.639 -1.053 2.103 1.00 90.44 86 TRP A O 1
ATOM 670 N N . VAL A 1 87 ? -3.136 -2.371 3.863 1.00 89.88 87 VAL A N 1
ATOM 671 C CA . VAL A 1 87 ? -1.682 -2.214 3.787 1.00 89.88 87 VAL A CA 1
ATOM 672 C C . VAL A 1 87 ? -1.026 -3.599 3.891 1.00 89.88 87 VAL A C 1
ATOM 674 O O . VAL A 1 87 ? -1.297 -4.338 4.845 1.00 89.88 87 VAL A O 1
ATOM 677 N N . PRO A 1 88 ? -0.157 -3.989 2.940 1.00 88.44 88 PRO A N 1
ATOM 678 C CA . PRO A 1 88 ? 0.511 -5.289 2.969 1.00 88.44 88 PRO A CA 1
ATOM 679 C C . PRO A 1 88 ? 1.521 -5.404 4.121 1.00 88.44 88 PRO A C 1
ATOM 681 O O . PRO A 1 88 ? 2.047 -4.405 4.622 1.00 88.44 88 PRO A O 1
ATOM 684 N N . GLU A 1 89 ? 1.843 -6.641 4.521 1.00 88.56 89 GLU A N 1
ATOM 685 C CA . GLU A 1 89 ? 2.993 -6.880 5.405 1.00 88.56 89 GLU A CA 1
ATOM 686 C C . GLU A 1 89 ? 4.315 -6.587 4.686 1.00 88.56 89 GLU A C 1
ATOM 688 O O . GLU A 1 89 ? 4.414 -6.828 3.479 1.00 88.56 89 GLU A O 1
ATOM 693 N N . PRO A 1 90 ? 5.376 -6.183 5.409 1.00 86.94 90 PRO A N 1
ATOM 694 C CA . PRO A 1 90 ? 6.701 -6.007 4.822 1.00 86.94 90 PRO A CA 1
ATOM 695 C C . PRO A 1 90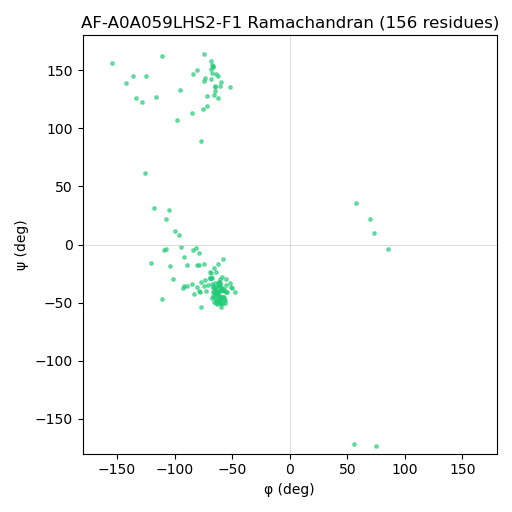 ? 7.233 -7.269 4.141 1.00 86.94 90 PRO A C 1
ATOM 697 O O . PRO A 1 90 ? 7.836 -7.188 3.073 1.00 86.94 90 PRO A O 1
ATOM 700 N N . THR A 1 91 ? 6.975 -8.444 4.715 1.00 90.44 91 THR A N 1
ATOM 701 C CA . THR A 1 91 ? 7.346 -9.735 4.117 1.00 90.44 91 THR A CA 1
ATOM 702 C C . THR A 1 91 ? 6.605 -9.985 2.804 1.00 90.44 91 THR A C 1
ATOM 704 O O . THR A 1 91 ? 7.221 -10.396 1.823 1.00 90.44 91 THR A O 1
ATOM 707 N N . GLY A 1 92 ? 5.308 -9.665 2.760 1.00 90.12 92 GLY A N 1
ATOM 708 C CA . GLY A 1 92 ? 4.487 -9.755 1.554 1.00 90.12 92 GLY A CA 1
ATOM 709 C C . GLY A 1 92 ? 4.936 -8.789 0.458 1.00 90.12 92 GLY A C 1
ATOM 710 O O . GLY A 1 92 ? 4.976 -9.163 -0.707 1.00 90.12 92 GLY A O 1
ATOM 711 N N . MET A 1 93 ? 5.345 -7.567 0.815 1.00 90.44 93 MET A N 1
ATOM 712 C CA . MET A 1 93 ? 5.902 -6.611 -0.151 1.00 90.44 93 MET A CA 1
ATOM 713 C C . MET A 1 93 ? 7.193 -7.138 -0.795 1.00 90.44 93 MET A C 1
ATOM 715 O O . MET A 1 93 ? 7.346 -7.080 -2.018 1.00 90.44 93 MET A O 1
ATOM 719 N N . LYS A 1 94 ? 8.094 -7.711 0.015 1.00 90.81 94 LYS A N 1
ATOM 720 C CA . LYS A 1 94 ? 9.376 -8.275 -0.442 1.00 90.81 94 LYS A CA 1
ATOM 721 C C . LYS A 1 94 ? 9.220 -9.524 -1.312 1.00 90.81 94 LYS A C 1
ATOM 723 O O . LYS A 1 94 ? 10.051 -9.767 -2.178 1.00 90.81 94 LYS A O 1
ATOM 728 N N . SER A 1 95 ? 8.161 -10.310 -1.126 1.00 92.94 95 SER A N 1
ATOM 729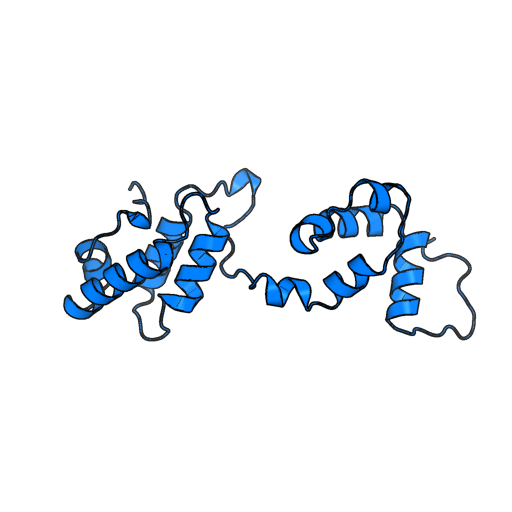 C CA . SER A 1 95 ? 7.943 -11.536 -1.906 1.00 92.94 95 SER A CA 1
ATOM 730 C C . SER A 1 95 ? 7.325 -11.297 -3.291 1.00 92.94 95 SER A C 1
ATOM 732 O O . SER A 1 95 ? 7.169 -12.241 -4.072 1.00 92.94 95 SER A O 1
ATOM 734 N N . THR A 1 96 ? 6.993 -10.049 -3.639 1.00 95.38 96 THR A N 1
ATOM 735 C CA . THR A 1 96 ? 6.382 -9.727 -4.935 1.00 95.38 96 THR A CA 1
ATOM 736 C C . THR A 1 96 ? 7.337 -9.950 -6.114 1.00 95.38 96 THR A C 1
ATOM 738 O O . THR A 1 96 ? 8.562 -9.857 -6.013 1.00 95.38 96 THR A O 1
ATOM 741 N N . ASN A 1 97 ? 6.769 -10.204 -7.298 1.00 95.69 97 ASN A N 1
ATOM 742 C CA . ASN A 1 97 ? 7.546 -10.246 -8.542 1.00 95.69 97 ASN A CA 1
ATOM 743 C C . ASN A 1 97 ? 8.200 -8.896 -8.859 1.00 95.69 97 ASN A C 1
ATOM 745 O O . ASN A 1 97 ? 9.301 -8.883 -9.402 1.00 95.69 97 ASN A O 1
ATOM 749 N N . ALA A 1 98 ? 7.542 -7.790 -8.500 1.00 95.12 98 ALA A N 1
ATOM 750 C CA . ALA A 1 98 ? 8.075 -6.445 -8.669 1.00 95.12 98 ALA A CA 1
ATOM 751 C C . ALA A 1 98 ? 9.306 -6.206 -7.785 1.00 95.12 98 ALA A C 1
ATOM 753 O O . ALA A 1 98 ? 10.315 -5.723 -8.289 1.00 95.12 98 ALA A O 1
ATOM 754 N N . ALA A 1 99 ? 9.266 -6.608 -6.508 1.00 95.75 99 ALA A N 1
ATOM 755 C CA . ALA A 1 99 ? 10.424 -6.527 -5.616 1.00 95.75 99 ALA A CA 1
ATOM 756 C C . ALA A 1 99 ? 11.615 -7.317 -6.173 1.00 95.75 99 ALA A C 1
ATOM 758 O O . ALA A 1 99 ? 12.686 -6.753 -6.378 1.00 95.75 99 ALA A O 1
ATOM 759 N N . ARG A 1 100 ? 11.393 -8.581 -6.557 1.00 95.56 100 ARG A N 1
ATOM 760 C CA . ARG A 1 100 ? 12.439 -9.405 -7.186 1.00 95.56 100 ARG A CA 1
ATOM 761 C C . ARG A 1 100 ? 12.957 -8.825 -8.500 1.00 95.56 100 ARG A C 1
ATOM 763 O O . ARG A 1 100 ? 14.117 -9.022 -8.838 1.00 95.56 100 ARG A O 1
ATOM 770 N N . PHE A 1 101 ? 12.111 -8.163 -9.285 1.00 96.75 101 PHE A N 1
ATOM 771 C CA . PHE A 1 101 ? 12.558 -7.478 -10.496 1.00 96.75 101 PHE A CA 1
ATOM 772 C C . PHE A 1 101 ? 13.480 -6.305 -10.148 1.00 96.75 101 PHE A C 1
ATOM 774 O O . PHE A 1 101 ? 14.578 -6.238 -10.685 1.00 96.75 101 PHE A O 1
ATOM 781 N N . MET A 1 102 ? 13.078 -5.441 -9.211 1.00 96.50 102 MET A N 1
ATOM 782 C CA . MET A 1 102 ? 13.879 -4.293 -8.764 1.00 96.50 102 MET A CA 1
ATOM 783 C C . MET A 1 102 ? 15.234 -4.702 -8.183 1.00 96.50 102 MET A C 1
ATOM 785 O O . MET A 1 102 ? 16.224 -4.025 -8.432 1.00 96.50 102 MET A O 1
ATOM 789 N N . GLU A 1 103 ? 15.295 -5.817 -7.455 1.00 94.75 103 GLU A N 1
ATOM 790 C CA . GLU A 1 103 ? 16.549 -6.355 -6.910 1.00 94.75 103 GLU A CA 1
ATOM 791 C C . GLU A 1 103 ? 17.567 -6.735 -7.993 1.00 94.75 103 GLU A C 1
ATOM 793 O O . GLU A 1 103 ? 18.766 -6.618 -7.763 1.00 94.75 103 GLU A O 1
ATOM 798 N N . ASN A 1 104 ? 17.095 -7.184 -9.160 1.00 93.94 104 ASN A N 1
ATOM 799 C CA . ASN A 1 104 ? 17.941 -7.703 -10.240 1.00 93.94 104 ASN A CA 1
ATOM 800 C C . ASN A 1 104 ? 18.045 -6.754 -11.443 1.00 93.94 104 ASN A C 1
ATOM 802 O O . ASN A 1 104 ? 18.737 -7.061 -12.412 1.00 93.94 104 ASN A O 1
ATOM 806 N N . TRP A 1 105 ? 17.319 -5.636 -11.437 1.00 95.94 105 TRP A N 1
ATOM 807 C CA . TRP A 1 105 ? 17.359 -4.678 -12.532 1.00 95.94 105 TRP A CA 1
ATOM 808 C C . TRP A 1 105 ? 18.530 -3.718 -12.334 1.00 95.94 105 TRP A C 1
ATOM 810 O O . TRP A 1 105 ? 18.528 -2.907 -11.410 1.00 95.94 105 TRP A O 1
ATOM 820 N N . GLU A 1 106 ? 19.514 -3.797 -13.230 1.00 93.62 106 GLU A N 1
ATOM 821 C CA . GLU A 1 106 ? 20.667 -2.886 -13.248 1.00 93.62 106 GLU A CA 1
ATOM 822 C C . GLU A 1 106 ? 20.254 -1.440 -13.551 1.00 93.62 106 GLU A C 1
ATOM 824 O O . GLU A 1 106 ? 20.795 -0.501 -12.967 1.00 93.62 106 GLU A O 1
ATOM 829 N N . GLY A 1 107 ? 19.260 -1.269 -14.432 1.00 93.81 107 GLY A N 1
ATOM 830 C CA . GLY A 1 107 ? 18.685 0.022 -14.803 1.00 93.81 107 GLY A CA 1
ATOM 831 C C . GLY A 1 107 ? 19.689 1.059 -15.334 1.00 93.81 107 GLY A C 1
ATOM 832 O O . GLY A 1 107 ? 20.849 0.750 -15.608 1.00 93.81 107 GLY A O 1
ATOM 833 N N . PRO A 1 108 ? 19.244 2.315 -15.518 1.00 96.31 108 PRO A N 1
ATOM 834 C CA . PRO A 1 108 ? 20.132 3.438 -15.817 1.00 96.31 108 PRO A CA 1
ATOM 835 C C . PRO A 1 108 ? 20.921 3.874 -14.568 1.00 96.31 108 PRO A C 1
ATOM 837 O O . PRO A 1 108 ? 20.509 3.607 -13.443 1.00 96.31 108 PRO A O 1
ATOM 840 N N . GLU A 1 109 ? 21.991 4.658 -14.734 1.00 97.00 109 GLU A N 1
ATOM 841 C CA . GLU A 1 109 ? 22.819 5.177 -13.622 1.00 97.00 109 GLU A CA 1
ATOM 842 C C . GLU A 1 109 ? 21.986 5.841 -12.506 1.00 97.00 109 GLU A C 1
ATOM 844 O O . GLU A 1 109 ? 22.245 5.677 -11.313 1.00 97.00 109 GLU A O 1
ATOM 849 N N . THR A 1 110 ? 20.915 6.548 -12.884 1.00 96.81 110 THR A N 1
ATOM 850 C CA . THR A 1 110 ? 20.005 7.187 -11.921 1.00 96.81 110 THR A CA 1
ATOM 851 C C . THR A 1 110 ? 19.317 6.173 -10.998 1.00 96.81 110 THR A C 1
ATOM 853 O O . THR A 1 110 ? 19.120 6.478 -9.823 1.00 96.81 110 THR A O 1
ATOM 856 N N . TRP A 1 111 ? 18.976 4.976 -11.489 1.00 97.25 111 TRP A N 1
ATOM 857 C CA . TRP A 1 111 ? 18.436 3.892 -10.662 1.00 97.25 111 TRP A CA 1
ATOM 858 C C . TRP A 1 111 ? 19.472 3.427 -9.640 1.00 97.25 111 TRP A C 1
ATOM 860 O O . TRP A 1 111 ? 19.190 3.405 -8.444 1.00 97.25 111 TRP A O 1
ATOM 870 N N . GLN A 1 112 ? 20.689 3.138 -10.102 1.00 95.44 112 GLN A N 1
ATOM 871 C CA . GLN A 1 112 ? 21.780 2.643 -9.261 1.00 95.44 112 GLN A CA 1
ATOM 872 C C . GLN A 1 112 ? 22.135 3.624 -8.143 1.00 95.44 112 GLN A C 1
ATOM 874 O O . GLN A 1 112 ? 22.376 3.210 -7.013 1.00 95.44 112 GLN A O 1
ATOM 879 N N . ARG A 1 113 ? 22.116 4.926 -8.448 1.00 96.81 113 ARG A N 1
ATOM 880 C CA . ARG A 1 113 ? 22.443 5.984 -7.490 1.00 96.81 113 ARG A CA 1
ATOM 881 C C . ARG A 1 113 ? 21.349 6.239 -6.453 1.00 96.81 113 ARG A C 1
ATOM 883 O O . ARG A 1 113 ? 21.670 6.624 -5.335 1.00 96.81 113 ARG A O 1
ATOM 890 N N . LEU A 1 114 ? 20.074 6.121 -6.833 1.00 96.62 114 LEU A N 1
ATOM 891 C CA . LEU A 1 114 ? 18.955 6.574 -5.996 1.00 96.62 114 LEU A CA 1
ATOM 892 C C . LEU A 1 114 ? 18.196 5.450 -5.287 1.00 96.62 114 LEU A C 1
ATOM 894 O O . LEU A 1 114 ? 17.468 5.744 -4.339 1.00 96.62 114 LEU A O 1
ATOM 898 N N . ARG A 1 115 ? 18.312 4.195 -5.737 1.00 95.88 115 ARG A N 1
ATOM 899 C CA . ARG A 1 115 ? 17.599 3.079 -5.107 1.00 95.88 115 ARG A CA 1
ATOM 900 C C . ARG A 1 115 ? 18.093 2.859 -3.677 1.00 95.88 115 ARG A C 1
ATOM 902 O O . ARG A 1 115 ? 19.292 2.857 -3.409 1.00 95.88 115 ARG A O 1
ATOM 909 N N . SER A 1 116 ? 17.158 2.639 -2.767 1.00 94.69 116 SER A N 1
ATOM 910 C CA . SER A 1 116 ? 17.431 2.385 -1.353 1.00 94.69 116 SER A CA 1
ATOM 911 C C . SER A 1 116 ? 17.640 0.901 -1.037 1.00 94.69 116 SER A C 1
ATOM 913 O O . SER A 1 116 ? 18.174 0.568 0.018 1.00 94.69 116 SER A O 1
ATOM 915 N N . GLY A 1 117 ? 17.206 0.006 -1.931 1.00 91.56 117 GLY A N 1
ATOM 916 C CA . GLY A 1 117 ? 17.123 -1.436 -1.688 1.00 91.56 117 GLY A CA 1
ATOM 917 C C . GLY A 1 117 ? 15.824 -1.862 -0.994 1.00 91.56 117 GLY A C 1
ATOM 918 O O . GLY A 1 117 ? 15.585 -3.055 -0.817 1.00 91.56 117 GLY A O 1
ATOM 919 N N . ASP A 1 118 ? 14.964 -0.912 -0.619 1.00 90.88 118 ASP A N 1
ATOM 920 C CA . ASP A 1 118 ? 13.630 -1.177 -0.092 1.00 90.88 118 ASP A CA 1
ATOM 921 C C . ASP A 1 118 ? 12.596 -1.042 -1.213 1.00 90.88 118 ASP A C 1
ATOM 923 O O . ASP A 1 118 ? 12.239 0.062 -1.628 1.00 90.88 118 ASP A O 1
ATOM 927 N N . ALA A 1 119 ? 12.067 -2.180 -1.668 1.00 89.88 119 ALA A N 1
ATOM 928 C CA . ALA A 1 119 ? 11.072 -2.248 -2.734 1.00 89.88 119 ALA A CA 1
ATOM 929 C C . ALA A 1 119 ? 9.857 -1.326 -2.509 1.00 89.88 119 ALA A C 1
ATOM 931 O O . ALA A 1 119 ? 9.309 -0.799 -3.475 1.00 89.88 119 ALA A O 1
ATOM 932 N N . SER A 1 120 ? 9.442 -1.100 -1.257 1.00 86.12 120 SER A N 1
ATOM 933 C CA . SER A 1 120 ? 8.298 -0.231 -0.950 1.00 86.12 120 SER A CA 1
ATOM 934 C C . SER A 1 120 ? 8.583 1.250 -1.228 1.00 86.12 120 SER A C 1
ATOM 936 O O . SER A 1 120 ? 7.674 2.001 -1.578 1.00 86.12 120 SER A O 1
ATOM 938 N N . LYS A 1 121 ? 9.850 1.663 -1.121 1.00 89.62 121 LYS A N 1
ATOM 939 C CA . LYS A 1 121 ? 10.314 3.032 -1.386 1.00 89.62 121 LYS A CA 1
ATOM 940 C C . LYS A 1 121 ? 10.759 3.201 -2.833 1.00 89.62 121 LYS A C 1
ATOM 942 O O . LYS A 1 121 ? 10.522 4.241 -3.446 1.00 89.62 121 LYS A O 1
ATOM 947 N N . ASP A 1 122 ? 11.359 2.157 -3.392 1.00 94.94 122 ASP A N 1
ATOM 948 C CA . ASP A 1 122 ? 11.966 2.196 -4.717 1.00 94.94 122 ASP A CA 1
ATOM 949 C C . ASP A 1 122 ? 10.936 2.044 -5.845 1.00 94.94 122 ASP A C 1
ATOM 951 O O . ASP A 1 122 ? 11.211 2.442 -6.976 1.00 94.94 122 ASP A O 1
ATOM 955 N N . TYR A 1 123 ? 9.722 1.553 -5.566 1.00 94.88 123 TYR A N 1
ATOM 956 C CA . TYR A 1 123 ? 8.699 1.357 -6.600 1.00 94.88 123 TYR A CA 1
ATOM 957 C C . TYR A 1 123 ? 8.321 2.652 -7.336 1.00 94.88 123 TYR A C 1
ATOM 959 O O . TYR A 1 123 ? 8.161 2.649 -8.555 1.00 94.88 123 TYR A O 1
ATOM 967 N N . ALA A 1 124 ? 8.223 3.784 -6.630 1.00 94.44 124 ALA A N 1
ATOM 968 C CA . ALA A 1 124 ? 7.937 5.074 -7.264 1.00 94.44 124 ALA A CA 1
ATOM 969 C C . ALA A 1 124 ? 9.096 5.552 -8.159 1.00 94.44 124 ALA A C 1
ATOM 971 O O . ALA A 1 124 ? 8.877 6.175 -9.200 1.00 94.44 124 ALA A O 1
ATOM 972 N N . LEU A 1 125 ? 10.341 5.246 -7.774 1.00 97.00 125 LEU A N 1
ATOM 973 C CA . LEU A 1 125 ? 11.515 5.496 -8.607 1.00 97.00 125 LEU A CA 1
ATOM 974 C C . LEU A 1 125 ? 11.494 4.597 -9.849 1.00 97.00 125 LEU A C 1
ATOM 976 O O . LEU A 1 125 ? 11.686 5.108 -10.951 1.00 97.00 125 LEU A O 1
ATOM 980 N N . LEU A 1 126 ? 11.204 3.300 -9.688 1.00 97.31 126 LEU A N 1
ATOM 981 C CA . LEU A 1 126 ? 11.055 2.358 -10.797 1.00 97.31 126 LEU A CA 1
ATOM 982 C C . LEU A 1 126 ? 9.990 2.848 -11.780 1.00 97.31 126 LEU A C 1
ATOM 984 O O . LEU A 1 126 ? 10.259 2.925 -12.973 1.00 97.31 126 LEU A O 1
ATOM 988 N N . GLN A 1 127 ? 8.803 3.206 -11.284 1.00 96.56 127 GLN A N 1
ATOM 989 C CA . GLN A 1 127 ? 7.689 3.668 -12.111 1.00 96.56 127 GLN A CA 1
ATOM 990 C C . GLN A 1 127 ? 8.097 4.877 -12.955 1.00 96.56 127 GLN A C 1
ATOM 992 O O . GLN A 1 127 ? 7.922 4.859 -14.173 1.00 96.56 127 GLN A O 1
ATOM 997 N N . ARG A 1 128 ? 8.733 5.882 -12.346 1.00 97.31 128 ARG A N 1
ATOM 998 C CA . ARG A 1 128 ? 9.218 7.059 -13.073 1.00 97.31 128 ARG A CA 1
ATOM 999 C C . ARG A 1 128 ? 10.265 6.690 -14.125 1.00 97.31 128 ARG A C 1
ATOM 1001 O O . ARG A 1 128 ? 10.134 7.082 -15.281 1.00 97.31 128 ARG A O 1
ATOM 1008 N N . LEU A 1 129 ? 11.284 5.916 -13.747 1.00 96.88 129 LEU A N 1
ATOM 1009 C CA . LEU A 1 129 ? 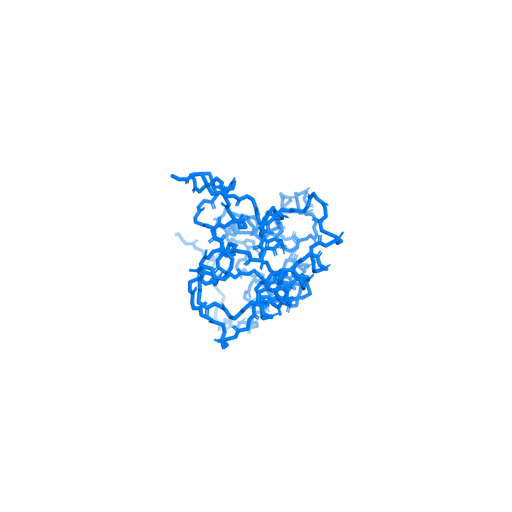12.370 5.549 -14.661 1.00 96.88 129 LEU A CA 1
ATOM 1010 C C . LEU A 1 129 ? 11.918 4.601 -15.773 1.00 96.88 129 LEU A C 1
ATOM 1012 O O . LEU A 1 129 ? 12.473 4.671 -16.863 1.00 96.88 129 LEU A O 1
ATOM 1016 N N . SER A 1 130 ? 10.898 3.772 -15.543 1.00 96.25 130 SER A N 1
ATOM 1017 C CA . SER A 1 130 ? 10.322 2.906 -16.576 1.00 96.25 130 SER A CA 1
ATOM 1018 C C . SER A 1 130 ? 9.732 3.705 -17.741 1.00 96.25 130 SER A C 1
ATOM 1020 O O . SER A 1 130 ? 9.853 3.291 -18.891 1.00 96.25 130 SER A O 1
ATOM 1022 N N . ALA A 1 131 ? 9.160 4.879 -17.451 1.00 95.38 131 ALA A N 1
ATOM 1023 C CA . ALA A 1 131 ? 8.630 5.792 -18.457 1.00 95.38 131 ALA A CA 1
ATOM 1024 C C . ALA A 1 131 ? 9.730 6.646 -19.107 1.00 95.38 131 ALA A C 1
ATOM 1026 O O . ALA A 1 131 ? 9.664 6.927 -20.298 1.00 95.38 131 ALA A O 1
ATOM 1027 N N . THR A 1 132 ? 10.745 7.062 -18.341 1.00 96.19 132 THR A N 1
ATOM 1028 C CA . THR A 1 132 ? 11.847 7.895 -18.860 1.00 96.19 132 THR A CA 1
ATOM 1029 C C . THR A 1 132 ? 12.868 7.099 -19.678 1.00 96.19 132 THR A C 1
ATOM 1031 O O . THR A 1 132 ? 13.441 7.632 -20.622 1.00 96.19 132 THR A O 1
ATOM 1034 N N . PHE A 1 133 ? 13.099 5.829 -19.337 1.00 95.50 133 PHE A N 1
ATOM 1035 C CA . PHE A 1 133 ? 14.102 4.963 -19.963 1.00 95.50 133 PHE A CA 1
ATOM 1036 C C . PHE A 1 133 ? 13.472 3.650 -20.465 1.00 95.50 133 PHE A C 1
ATOM 1038 O O . PHE A 1 133 ? 13.861 2.567 -20.010 1.00 95.50 133 PHE A O 1
ATOM 1045 N N . PRO A 1 134 ? 12.512 3.709 -21.409 1.00 94.69 134 PRO A N 1
ATOM 1046 C CA . PRO A 1 134 ? 11.808 2.521 -21.894 1.00 94.69 134 PRO A CA 1
ATOM 1047 C C . PRO A 1 134 ? 12.761 1.497 -22.527 1.00 94.69 134 PRO A C 1
ATOM 1049 O O . PRO A 1 134 ? 12.597 0.300 -22.299 1.00 94.69 134 PRO A O 1
ATOM 1052 N N . GLU A 1 135 ? 13.805 1.962 -23.220 1.00 94.38 135 GLU A N 1
ATOM 1053 C CA . GLU A 1 135 ? 14.851 1.124 -23.832 1.00 94.38 135 GLU A CA 1
ATOM 1054 C C . GLU A 1 135 ? 15.719 0.375 -22.805 1.00 94.38 135 GLU A C 1
ATOM 1056 O O . GLU A 1 135 ? 16.341 -0.630 -23.123 1.00 94.38 135 GLU A O 1
ATOM 1061 N N . SER A 1 136 ? 15.751 0.823 -21.546 1.00 94.81 136 SER A N 1
ATOM 1062 C CA . SER A 1 136 ? 16.412 0.095 -20.453 1.00 94.81 136 SER A CA 1
ATOM 1063 C C . SER A 1 136 ? 15.437 -0.821 -19.708 1.00 94.81 136 SER A C 1
ATOM 1065 O O . SER A 1 136 ? 15.788 -1.927 -19.291 1.00 94.81 136 SER A O 1
ATOM 1067 N N . PHE A 1 137 ? 14.198 -0.365 -19.528 1.00 96.44 137 PHE A N 1
ATOM 1068 C CA . PHE A 1 137 ? 13.197 -1.059 -18.728 1.00 96.44 137 PHE A CA 1
ATOM 1069 C C . PHE A 1 137 ? 12.585 -2.264 -19.452 1.00 96.44 137 PHE A C 1
ATOM 1071 O O . PHE A 1 137 ? 12.597 -3.378 -18.924 1.00 96.44 137 PHE A O 1
ATOM 1078 N N . TRP A 1 138 ? 12.061 -2.075 -20.664 1.00 95.62 138 TRP A N 1
ATOM 1079 C CA . TRP A 1 138 ? 11.296 -3.115 -21.353 1.00 95.62 138 TRP A CA 1
ATOM 1080 C C . TRP A 1 138 ? 12.122 -4.338 -21.752 1.00 95.62 138 TRP A C 1
ATOM 1082 O O . TRP A 1 138 ? 11.633 -5.445 -21.522 1.00 95.62 138 TRP A O 1
ATOM 1092 N N . PRO A 1 139 ? 13.371 -4.219 -22.251 1.00 94.50 139 PRO A N 1
ATOM 1093 C CA . PRO A 1 139 ? 14.188 -5.400 -22.518 1.00 94.50 139 PRO 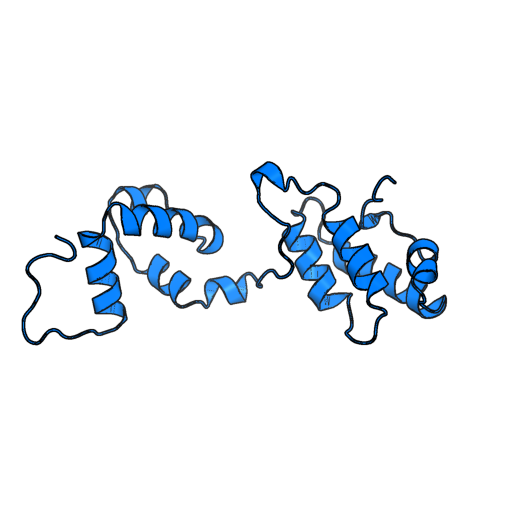A CA 1
ATOM 1094 C C . PRO A 1 139 ? 14.416 -6.247 -21.262 1.00 94.50 139 PRO A C 1
ATOM 1096 O O . PRO A 1 139 ? 14.340 -7.475 -21.325 1.00 94.50 139 PRO A O 1
ATOM 1099 N N . ALA A 1 140 ? 14.600 -5.610 -20.100 1.00 96.06 140 ALA A N 1
ATOM 1100 C CA . ALA A 1 140 ? 14.715 -6.314 -18.826 1.00 96.06 140 ALA A CA 1
ATOM 1101 C C . ALA A 1 140 ? 13.406 -7.028 -18.443 1.00 96.06 140 ALA A C 1
ATOM 1103 O O . ALA A 1 140 ? 13.434 -8.177 -17.992 1.00 96.06 140 ALA A O 1
ATOM 1104 N N . VAL A 1 141 ? 12.251 -6.389 -18.659 1.00 96.06 141 VAL A N 1
ATOM 1105 C CA . VAL A 1 141 ? 10.934 -7.011 -18.443 1.00 96.06 141 VAL A CA 1
ATOM 1106 C C . VAL A 1 141 ? 10.730 -8.207 -19.375 1.00 96.06 141 VAL A C 1
ATOM 1108 O O . VAL A 1 141 ? 10.360 -9.286 -18.909 1.00 96.06 141 VAL A O 1
ATOM 1111 N N . PHE A 1 142 ? 11.019 -8.068 -20.670 1.00 95.12 142 PHE A N 1
ATOM 1112 C CA . PHE A 1 142 ? 10.892 -9.151 -21.648 1.00 95.12 142 PHE A CA 1
ATOM 1113 C C . PHE A 1 142 ? 11.790 -10.336 -21.305 1.00 95.12 142 PHE A C 1
ATOM 1115 O O . PHE A 1 142 ? 11.317 -11.475 -21.300 1.00 95.12 142 PHE A O 1
ATOM 1122 N N . ALA A 1 143 ? 13.045 -10.079 -20.929 1.00 94.19 143 ALA A N 1
ATOM 1123 C CA . ALA A 1 143 ? 13.957 -11.112 -20.454 1.00 94.19 143 ALA A CA 1
ATOM 1124 C C . ALA A 1 143 ? 13.395 -11.824 -19.211 1.00 94.19 143 ALA A C 1
ATOM 1126 O O . ALA A 1 143 ? 13.361 -13.057 -19.152 1.00 94.19 143 ALA A O 1
ATOM 1127 N N . ARG A 1 144 ? 12.870 -11.064 -18.238 1.00 95.25 144 ARG A N 1
ATOM 1128 C CA . ARG A 1 144 ? 12.287 -11.611 -17.003 1.00 95.25 144 ARG A CA 1
ATOM 1129 C C . ARG A 1 144 ? 11.046 -12.469 -17.253 1.00 95.25 144 ARG A C 1
ATOM 1131 O O . ARG A 1 144 ? 10.853 -13.463 -16.543 1.00 95.25 144 ARG A O 1
ATOM 1138 N N . LEU A 1 145 ? 10.223 -12.082 -18.227 1.00 95.56 145 LEU A N 1
ATOM 1139 C CA . LEU A 1 145 ? 9.023 -12.797 -18.670 1.00 95.56 145 LEU A CA 1
ATOM 1140 C C . LEU A 1 145 ? 9.323 -13.904 -19.691 1.00 95.56 145 LEU A C 1
ATOM 1142 O O . LEU A 1 145 ? 8.425 -14.667 -20.035 1.00 95.56 145 LEU A O 1
ATOM 1146 N N . ARG A 1 146 ? 10.583 -14.031 -20.132 1.00 95.62 146 ARG A N 1
ATOM 1147 C CA . ARG A 1 146 ? 11.041 -14.995 -21.146 1.00 95.62 146 ARG A CA 1
ATOM 1148 C C . ARG A 1 146 ? 10.306 -14.847 -22.480 1.00 95.62 146 ARG A C 1
ATOM 1150 O O . ARG A 1 146 ? 10.056 -15.840 -23.165 1.00 95.62 146 ARG A O 1
ATOM 1157 N N . VAL A 1 147 ? 9.976 -13.611 -22.845 1.00 95.81 147 VAL A N 1
ATOM 1158 C CA . VAL A 1 147 ? 9.412 -13.296 -24.160 1.00 95.81 147 VAL A CA 1
ATOM 1159 C C . VAL A 1 147 ? 10.462 -13.608 -25.222 1.00 95.81 147 VAL A C 1
ATOM 1161 O O . VAL A 1 147 ? 11.627 -13.235 -25.087 1.00 95.81 147 VAL A O 1
ATOM 1164 N N . ARG A 1 148 ? 10.050 -14.321 -26.271 1.00 95.31 148 ARG A N 1
ATOM 1165 C CA . ARG A 1 148 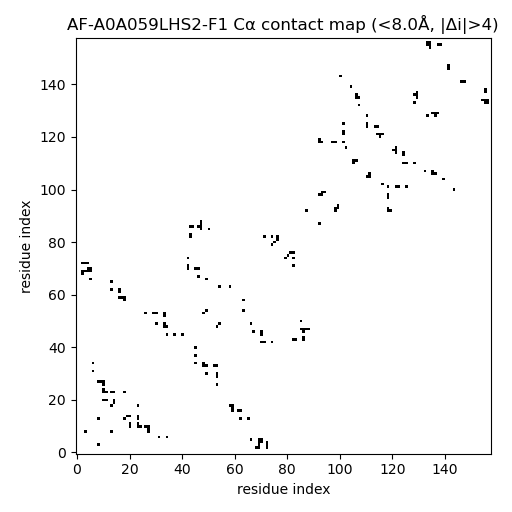? 10.885 -14.634 -27.431 1.00 95.31 148 ARG A CA 1
ATOM 1166 C C . ARG A 1 148 ? 10.273 -13.971 -28.647 1.00 95.31 148 ARG A C 1
ATOM 1168 O O . ARG A 1 148 ? 9.095 -14.174 -28.924 1.00 95.31 148 ARG A O 1
ATOM 1175 N N . PHE A 1 149 ? 11.085 -13.206 -29.356 1.00 93.75 149 PHE A N 1
ATOM 1176 C CA . PHE A 1 149 ? 10.693 -12.613 -30.620 1.00 93.75 149 PHE A CA 1
ATOM 1177 C C . PHE A 1 149 ? 11.173 -13.514 -31.753 1.00 93.75 149 PHE A C 1
ATOM 1179 O O . PHE A 1 149 ? 12.327 -13.938 -31.747 1.00 93.75 149 PHE A O 1
ATOM 1186 N N . GLU A 1 150 ? 10.297 -13.802 -32.713 1.00 95.75 150 GLU A N 1
ATOM 1187 C CA . GLU A 1 150 ? 10.700 -14.439 -33.972 1.00 95.75 150 GLU A CA 1
ATOM 1188 C C . GLU A 1 150 ? 11.636 -13.511 -34.761 1.00 95.75 150 GLU A C 1
ATOM 1190 O O . GLU A 1 150 ? 12.684 -13.934 -35.242 1.00 95.75 150 GLU A O 1
ATOM 1195 N N . GLN A 1 151 ? 11.309 -12.217 -34.775 1.00 94.50 151 GLN A N 1
ATOM 1196 C CA . GLN A 1 151 ? 12.170 -11.140 -35.243 1.00 94.50 151 GLN A CA 1
ATOM 1197 C C . GLN A 1 151 ? 12.237 -10.051 -34.171 1.00 94.50 151 GLN A C 1
ATOM 1199 O O . GLN A 1 151 ? 11.206 -9.524 -33.751 1.00 94.50 151 GLN A O 1
ATOM 1204 N N . ALA A 1 152 ? 13.446 -9.725 -33.708 1.00 88.81 152 ALA A N 1
ATOM 1205 C CA . ALA A 1 152 ? 13.633 -8.713 -32.675 1.00 88.81 152 ALA A CA 1
ATOM 1206 C C . ALA A 1 152 ? 13.205 -7.319 -33.179 1.00 88.81 152 ALA A C 1
ATOM 1208 O O . ALA A 1 152 ? 13.564 -6.950 -34.302 1.00 88.81 152 ALA A O 1
ATOM 1209 N N . PRO A 1 153 ? 12.466 -6.538 -32.369 1.00 90.56 153 PRO A N 1
ATOM 1210 C CA . PRO A 1 153 ? 12.123 -5.169 -32.727 1.00 90.56 153 PRO A CA 1
ATOM 1211 C C . PRO A 1 153 ? 13.379 -4.288 -32.734 1.00 90.56 153 PRO A C 1
ATOM 1213 O O . PRO A 1 153 ? 14.305 -4.501 -31.952 1.00 90.56 153 PRO A O 1
ATOM 1216 N N . SER A 1 154 ? 13.406 -3.281 -33.608 1.00 89.88 154 SER A N 1
ATOM 1217 C CA . SER A 1 154 ? 14.523 -2.331 -33.704 1.00 89.88 154 SER A CA 1
ATOM 1218 C C . SER A 1 154 ? 14.507 -1.249 -32.620 1.00 89.88 154 SER A C 1
ATOM 1220 O O . SER A 1 154 ? 15.523 -0.595 -32.410 1.00 89.88 154 SER A O 1
ATOM 1222 N N . ALA A 1 155 ? 13.361 -1.045 -31.969 1.00 89.38 155 ALA A N 1
ATOM 1223 C CA . ALA A 1 155 ? 13.156 -0.124 -30.855 1.00 89.38 155 ALA A CA 1
ATOM 1224 C C . ALA A 1 155 ? 11.981 -0.616 -29.997 1.00 89.38 155 ALA A C 1
ATOM 1226 O O . ALA A 1 155 ? 11.111 -1.341 -30.489 1.00 89.38 155 ALA A O 1
ATOM 1227 N N . VAL A 1 156 ? 11.948 -0.226 -28.725 1.00 89.00 156 VAL A N 1
ATOM 1228 C CA . VAL A 1 156 ? 10.865 -0.584 -27.800 1.00 89.00 156 VAL A CA 1
ATOM 1229 C C . VAL A 1 156 ? 9.629 0.285 -28.028 1.00 89.00 156 VAL A C 1
ATOM 1231 O O . VAL A 1 156 ? 8.506 -0.215 -27.961 1.00 89.00 156 VAL A O 1
ATOM 1234 N N . LEU A 1 157 ? 9.828 1.579 -28.287 1.00 81.12 157 LEU A N 1
ATOM 1235 C CA . LEU A 1 157 ? 8.782 2.546 -28.625 1.00 81.12 157 LEU A CA 1
ATOM 1236 C C . LEU A 1 157 ? 9.266 3.424 -29.787 1.00 81.12 157 LEU A C 1
ATOM 1238 O O . LEU A 1 157 ? 10.452 3.737 -29.868 1.00 81.12 157 LEU A O 1
ATOM 1242 N N . THR A 1 158 ? 8.346 3.807 -30.673 1.00 65.12 158 THR A N 1
ATOM 1243 C CA . THR A 1 158 ? 8.571 4.734 -31.800 1.00 65.12 158 THR A CA 1
ATOM 1244 C C . THR A 1 158 ? 8.026 6.116 -31.505 1.00 65.12 158 THR A C 1
ATOM 1246 O O . THR A 1 158 ? 6.894 6.163 -30.968 1.00 65.12 158 THR A O 1
#

Secondary structure (DSSP, 8-state):
-PPPPGGG--HHHHHTTT--HHHHHHHHHHHHHHHTT-TT--HHHHHHHHHHHT--TTS-HHHHHHHHHHHTTT--HHHH-SPPS----HHHHHTSHHHHHHHH----HHHHHH--S-HHHHHHHHHHHHHH-HHHHHHHHHHHHT---SS--S-S--

Radius of gyration: 22.13 Å; Cα contacts (8 Å, |Δi|>4): 124; chains: 1; bounding box: 46×32×63 Å

pLDDT: mean 91.44, std 8.08, range [38.16, 97.31]